Protein AF-A0AAD9UML3-F1 (afdb_monomer_lite)

Organism: NCBI:txid323732

Foldseek 3Di:
DDDWDAFLNRTQGHPVSLVVCVVVVNNVCSVVVQADSPPRQGDDPPDQARPPPRHGRHDPDDVVCVVVVVDDDPDDDDPPD

Sequence (81 aa):
MLPQLIVDGVVLGDDRAIQDLEDDGDLDYIVARLLCPKCLCEKRARDLNCTRCSTEYTSIIPQEYIDNSSVQRLYQGHPYD

pLDDT: mean 89.98, std 10.76, range [41.88, 98.19]

Radius of gyration: 13.6 Å; chains: 1; bounding box: 30×35×35 Å

Structure (mmCIF, N/CA/C/O backbone):
data_AF-A0AAD9UML3-F1
#
_entry.id   AF-A0AAD9UML3-F1
#
loop_
_atom_site.group_PDB
_atom_site.id
_atom_site.type_symbol
_atom_site.label_atom_id
_atom_site.label_alt_id
_atom_site.label_comp_id
_atom_site.label_asym_id
_atom_site.label_entity_id
_atom_site.label_seq_id
_atom_site.pdbx_PDB_ins_code
_atom_site.Cartn_x
_atom_site.Cartn_y
_atom_site.Cartn_z
_atom_site.occupancy
_atom_site.B_iso_or_equiv
_atom_site.auth_seq_id
_atom_site.auth_comp_id
_atom_site.auth_asym_id
_atom_site.auth_atom_id
_atom_site.pdbx_PDB_model_num
ATOM 1 N N . MET A 1 1 ? -2.979 -17.191 7.843 1.00 70.81 1 MET A N 1
ATOM 2 C CA . MET A 1 1 ? -1.859 -17.051 8.797 1.00 70.81 1 MET A CA 1
ATOM 3 C C . MET A 1 1 ? -1.861 -15.609 9.284 1.00 70.81 1 MET A C 1
ATOM 5 O O . MET A 1 1 ? -2.341 -14.753 8.551 1.00 70.81 1 MET A O 1
ATOM 9 N N . LEU A 1 2 ? -1.443 -15.348 10.520 1.00 79.94 2 LEU A N 1
ATOM 10 C CA . LEU A 1 2 ? -1.296 -13.997 11.074 1.00 79.94 2 LEU A CA 1
ATOM 11 C C . LEU A 1 2 ? 0.187 -13.771 11.399 1.00 79.94 2 LEU A C 1
ATOM 13 O O . LEU A 1 2 ? 0.845 -14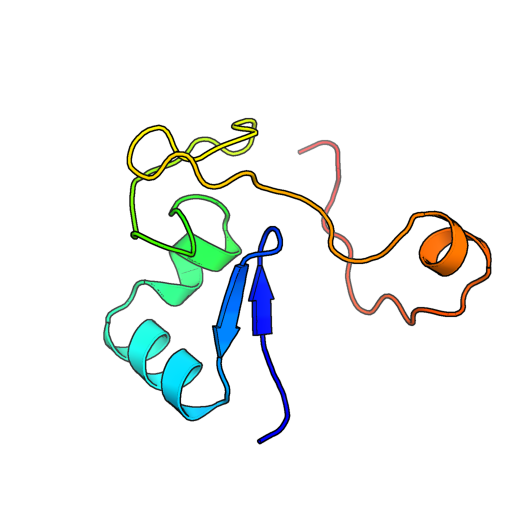.747 11.766 1.00 79.94 2 LEU A O 1
ATOM 17 N N . PRO A 1 3 ? 0.692 -12.527 11.329 1.00 86.69 3 PRO A N 1
ATOM 18 C CA . PRO A 1 3 ? -0.031 -11.277 11.054 1.00 86.69 3 PRO A CA 1
ATOM 19 C C . PRO A 1 3 ? -0.434 -11.094 9.577 1.00 86.69 3 PRO A C 1
ATOM 21 O O . PRO A 1 3 ? -0.061 -11.886 8.719 1.00 86.69 3 PRO A O 1
ATOM 24 N N . GLN A 1 4 ? -1.255 -10.076 9.303 1.00 91.12 4 GLN A N 1
ATOM 25 C CA . GLN A 1 4 ? -1.584 -9.605 7.954 1.00 91.12 4 GLN A CA 1
ATOM 26 C C . GLN A 1 4 ? -1.280 -8.111 7.871 1.00 91.12 4 GLN A C 1
ATOM 28 O O . GLN A 1 4 ? -1.691 -7.364 8.763 1.00 91.12 4 GLN A O 1
ATOM 33 N N . LEU A 1 5 ? -0.609 -7.675 6.806 1.00 92.88 5 LEU A N 1
ATOM 34 C CA . LEU A 1 5 ? -0.398 -6.256 6.534 1.00 92.88 5 LEU A CA 1
ATOM 35 C C . LEU A 1 5 ? -1.434 -5.752 5.525 1.00 92.88 5 LEU A C 1
ATOM 37 O O . LEU A 1 5 ? -1.669 -6.364 4.482 1.00 92.88 5 LEU A O 1
ATOM 41 N N . ILE A 1 6 ? -2.052 -4.618 5.849 1.00 94.31 6 ILE A N 1
ATOM 42 C CA . ILE A 1 6 ? -3.047 -3.952 5.010 1.00 94.31 6 ILE A CA 1
ATOM 43 C C . ILE A 1 6 ? -2.634 -2.488 4.880 1.00 94.31 6 ILE A C 1
ATOM 45 O O . I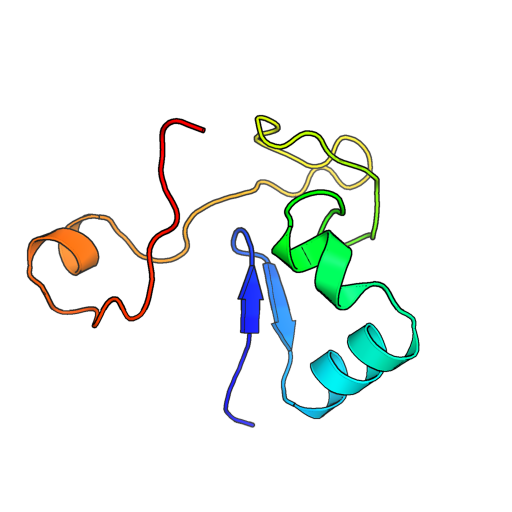LE A 1 6 ? -2.475 -1.802 5.889 1.00 94.31 6 ILE A O 1
ATOM 49 N N . VAL A 1 7 ? -2.475 -2.011 3.646 1.00 93.38 7 VAL A N 1
ATOM 50 C CA . VAL A 1 7 ? -2.080 -0.630 3.331 1.00 93.38 7 VAL A CA 1
ATOM 51 C C . VAL A 1 7 ? -3.113 -0.037 2.387 1.00 93.38 7 VAL A C 1
ATOM 53 O O . VAL A 1 7 ? -3.432 -0.631 1.361 1.00 93.38 7 VAL A O 1
ATOM 56 N N . ASP A 1 8 ? -3.659 1.131 2.731 1.00 92.50 8 ASP A N 1
ATOM 57 C CA . ASP A 1 8 ? -4.698 1.811 1.941 1.00 92.50 8 ASP A CA 1
ATOM 58 C C . ASP A 1 8 ? -5.920 0.935 1.621 1.00 92.50 8 ASP A C 1
ATOM 60 O O . ASP A 1 8 ? -6.545 1.062 0.571 1.00 92.50 8 ASP A O 1
ATOM 64 N N . GLY A 1 9 ? -6.234 0.014 2.533 1.00 93.31 9 GLY A N 1
ATOM 65 C CA . GLY A 1 9 ? -7.323 -0.948 2.393 1.00 93.31 9 GLY A CA 1
ATOM 66 C C . GLY A 1 9 ? -7.043 -2.107 1.440 1.00 93.31 9 GLY A C 1
ATOM 67 O O . GLY A 1 9 ? -7.915 -2.947 1.226 1.00 93.31 9 GLY A O 1
ATOM 68 N N . VAL A 1 10 ? -5.821 -2.204 0.919 1.00 95.62 10 VAL A N 1
ATOM 69 C CA . VAL A 1 10 ? -5.344 -3.343 0.135 1.00 95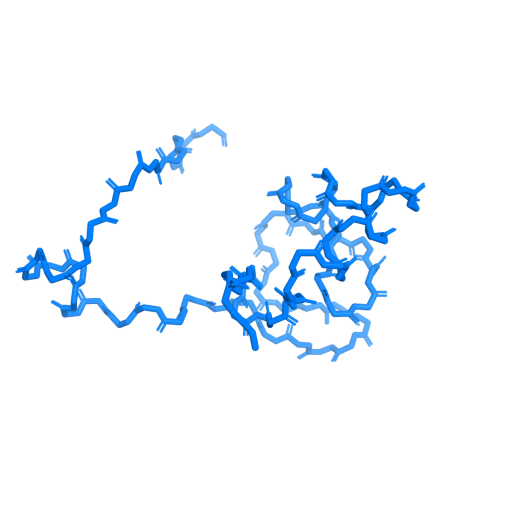.62 10 VAL A CA 1
ATOM 70 C C . VAL A 1 10 ? -4.589 -4.302 1.046 1.00 95.62 10 VAL A C 1
ATOM 72 O O . VAL A 1 10 ? -3.650 -3.911 1.739 1.00 95.62 10 VAL A O 1
ATOM 75 N N . VAL A 1 11 ? -5.003 -5.568 1.045 1.00 95.06 11 VAL A N 1
ATOM 76 C CA . VAL A 1 11 ? -4.306 -6.645 1.756 1.00 95.06 11 VAL A CA 1
ATOM 77 C C . VAL A 1 11 ? -3.032 -6.989 0.989 1.00 95.06 11 VAL A C 1
ATOM 79 O O . VAL A 1 11 ? -3.120 -7.398 -0.167 1.00 95.06 11 VAL A O 1
ATOM 82 N N . LEU A 1 12 ? -1.875 -6.824 1.630 1.00 95.50 12 LEU A N 1
ATOM 83 C CA . LEU A 1 12 ? -0.581 -7.223 1.069 1.00 95.50 12 LEU A CA 1
ATOM 84 C C . LEU A 1 12 ? -0.276 -8.696 1.358 1.00 95.50 12 LEU A C 1
AT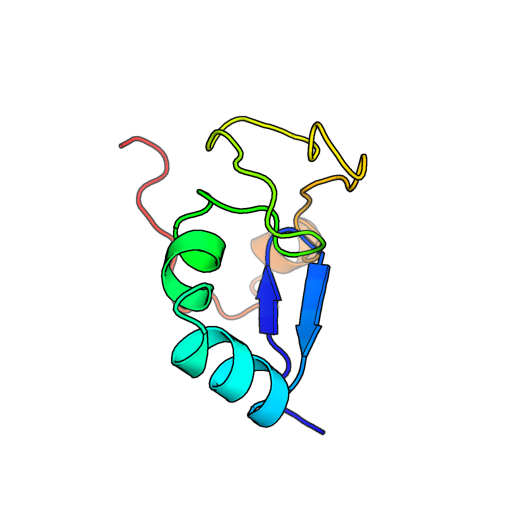OM 86 O O . LEU A 1 12 ? 0.202 -9.399 0.476 1.00 95.50 12 LEU A O 1
ATOM 90 N N . GLY A 1 13 ? -0.623 -9.182 2.554 1.00 95.12 13 GLY A N 1
ATOM 91 C CA . GLY A 1 13 ? -0.523 -10.601 2.903 1.00 95.12 13 GLY A CA 1
ATOM 92 C C . GLY A 1 13 ? 0.130 -10.870 4.258 1.00 95.12 13 GLY A C 1
ATOM 93 O O . GLY A 1 13 ? 0.152 -9.999 5.132 1.00 95.12 13 GLY A O 1
ATOM 94 N N . ASP A 1 14 ? 0.593 -12.112 4.433 1.00 95.75 14 ASP A N 1
ATOM 95 C CA . ASP A 1 14 ? 1.340 -12.587 5.606 1.00 95.75 14 ASP A CA 1
ATOM 96 C C . ASP A 1 14 ? 2.844 -12.292 5.507 1.00 95.75 14 ASP A C 1
ATOM 98 O O . ASP A 1 14 ? 3.311 -11.638 4.579 1.00 95.75 14 ASP A O 1
ATOM 102 N N . ASP A 1 15 ? 3.602 -12.777 6.488 1.00 94.75 15 ASP A N 1
ATOM 103 C CA . ASP A 1 15 ? 5.050 -12.620 6.604 1.00 94.75 15 ASP A CA 1
ATOM 104 C C . ASP A 1 15 ? 5.806 -12.987 5.324 1.00 94.75 15 ASP A C 1
ATOM 106 O O . ASP A 1 15 ? 6.722 -12.265 4.948 1.00 94.75 15 ASP A O 1
ATOM 110 N N . ARG A 1 16 ? 5.402 -14.052 4.625 1.00 94.94 16 ARG A N 1
ATOM 111 C CA . ARG A 1 16 ? 6.056 -14.472 3.378 1.00 94.94 16 ARG A CA 1
ATOM 112 C C . ARG A 1 16 ? 5.840 -13.466 2.260 1.00 94.94 16 ARG A C 1
ATOM 114 O O . ARG A 1 16 ? 6.805 -13.043 1.644 1.00 94.94 16 ARG A O 1
ATOM 121 N N . ALA A 1 17 ? 4.595 -13.040 2.056 1.00 95.25 17 ALA A N 1
ATOM 122 C CA . ALA A 1 17 ? 4.283 -12.035 1.043 1.00 95.25 17 ALA A CA 1
ATOM 123 C C . ALA A 1 17 ? 5.003 -10.702 1.312 1.00 95.25 17 ALA A C 1
ATOM 125 O O . ALA A 1 17 ? 5.378 -10.000 0.378 1.00 95.25 17 ALA A O 1
ATOM 126 N N . ILE A 1 18 ? 5.203 -10.349 2.587 1.00 95.50 18 ILE A N 1
ATOM 127 C CA . ILE A 1 18 ? 5.952 -9.142 2.951 1.00 95.50 18 ILE A CA 1
ATOM 128 C C . ILE A 1 18 ? 7.452 -9.310 2.704 1.00 95.50 18 ILE A C 1
ATOM 130 O O . ILE A 1 18 ? 8.063 -8.374 2.201 1.00 95.50 18 ILE A O 1
ATOM 134 N N . GLN A 1 19 ? 8.026 -10.480 2.998 1.00 95.88 19 GLN A N 1
ATOM 135 C CA . GLN A 1 19 ? 9.426 -10.778 2.672 1.00 95.88 19 GLN A CA 1
ATOM 136 C C . GLN A 1 19 ? 9.679 -10.726 1.162 1.00 95.88 19 GLN A C 1
ATOM 138 O O . GLN A 1 19 ? 10.640 -10.099 0.739 1.00 95.88 19 GLN A O 1
ATOM 143 N N . ASP A 1 20 ? 8.772 -11.271 0.347 1.00 97.12 20 ASP A N 1
ATOM 144 C CA . ASP A 1 20 ? 8.894 -11.201 -1.114 1.00 97.12 20 ASP A CA 1
ATOM 145 C C . ASP A 1 20 ? 8.917 -9.734 -1.610 1.00 97.12 20 ASP A C 1
ATOM 147 O O . ASP A 1 20 ? 9.748 -9.366 -2.434 1.00 97.12 20 ASP A O 1
ATOM 151 N N . LEU A 1 21 ? 8.058 -8.860 -1.060 1.00 97.44 21 LEU A N 1
ATOM 152 C CA . LEU A 1 21 ? 8.046 -7.424 -1.394 1.00 97.44 21 LEU A CA 1
ATOM 153 C C . LEU A 1 21 ? 9.298 -6.672 -0.915 1.00 97.44 21 LEU A C 1
ATOM 155 O O . LEU A 1 21 ? 9.670 -5.661 -1.514 1.00 97.44 21 LEU A O 1
ATOM 159 N N . GLU A 1 22 ? 9.892 -7.099 0.199 1.00 97.50 22 GLU A N 1
ATOM 160 C CA . GLU A 1 22 ? 11.145 -6.545 0.718 1.00 97.50 22 GLU A CA 1
ATOM 161 C C . GLU A 1 22 ? 12.320 -6.945 -0.184 1.00 97.50 22 GLU A C 1
ATOM 163 O O . GLU A 1 22 ? 13.093 -6.077 -0.593 1.00 97.50 22 GLU A O 1
ATOM 168 N N . ASP A 1 23 ? 12.393 -8.220 -0.573 1.00 98.19 23 ASP A N 1
ATOM 169 C CA . ASP A 1 23 ? 13.411 -8.761 -1.480 1.00 98.19 23 ASP A CA 1
ATOM 170 C C . ASP A 1 23 ? 13.333 -8.135 -2.886 1.00 98.19 23 ASP A C 1
ATOM 172 O O . ASP A 1 23 ? 14.368 -7.847 -3.496 1.00 98.19 23 ASP A O 1
ATOM 176 N N . ASP A 1 24 ? 12.121 -7.860 -3.381 1.00 97.56 24 ASP A N 1
ATOM 177 C CA . ASP A 1 24 ? 11.889 -7.157 -4.653 1.00 97.56 24 ASP A CA 1
ATOM 178 C C . ASP A 1 24 ? 12.159 -5.637 -4.559 1.00 97.56 24 ASP A C 1
ATOM 180 O O . ASP A 1 24 ? 12.265 -4.951 -5.581 1.00 97.56 24 ASP A O 1
ATOM 184 N N . GLY A 1 25 ? 12.321 -5.094 -3.345 1.00 97.25 25 GLY A N 1
ATOM 185 C CA . GLY A 1 25 ? 12.599 -3.677 -3.094 1.00 97.25 25 GLY A CA 1
ATOM 186 C C . GLY A 1 25 ? 11.379 -2.755 -3.196 1.00 97.25 25 GLY A C 1
ATOM 187 O O . GLY A 1 25 ? 11.537 -1.535 -3.246 1.00 97.25 25 GLY A O 1
ATOM 188 N N . ASP A 1 26 ? 10.165 -3.306 -3.214 1.00 97.56 26 ASP A N 1
ATOM 189 C CA . ASP A 1 26 ? 8.913 -2.559 -3.382 1.00 97.56 26 ASP A CA 1
ATOM 190 C C . ASP A 1 26 ? 8.307 -2.086 -2.051 1.00 97.56 26 ASP A C 1
ATOM 192 O O . ASP A 1 26 ? 7.597 -1.071 -2.009 1.00 97.56 26 ASP A O 1
ATOM 196 N N . LEU A 1 27 ? 8.570 -2.809 -0.955 1.00 96.50 27 LEU A N 1
ATOM 197 C CA . LEU A 1 27 ? 7.893 -2.612 0.331 1.00 96.50 27 LEU A CA 1
ATOM 198 C C . LEU A 1 27 ? 8.016 -1.175 0.861 1.00 96.50 27 LEU A C 1
ATOM 200 O O . LEU A 1 27 ? 7.004 -0.567 1.229 1.00 96.50 27 LEU A O 1
ATOM 204 N N . ASP A 1 28 ? 9.222 -0.605 0.842 1.00 95.19 28 ASP A N 1
ATOM 205 C CA . ASP A 1 28 ? 9.484 0.758 1.320 1.00 95.19 28 ASP A CA 1
ATOM 206 C C . ASP A 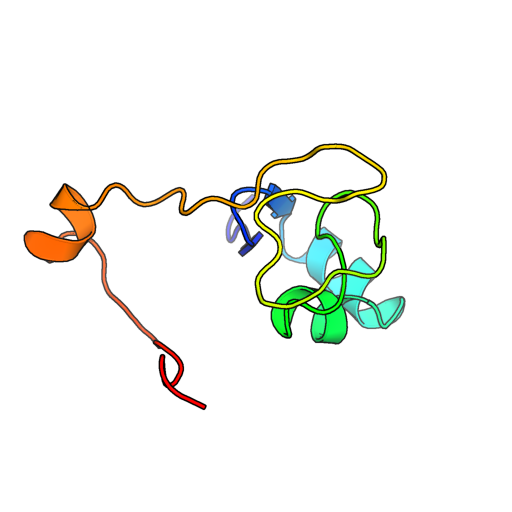1 28 ? 8.663 1.797 0.552 1.00 95.19 28 ASP A C 1
ATOM 208 O O . ASP A 1 28 ? 8.062 2.702 1.140 1.00 95.19 28 ASP A O 1
ATOM 212 N N . TYR A 1 29 ? 8.566 1.646 -0.769 1.00 95.62 29 TYR A N 1
ATOM 213 C CA . TYR A 1 29 ? 7.813 2.569 -1.611 1.00 95.62 29 TYR A CA 1
ATOM 214 C C . TYR A 1 29 ? 6.299 2.410 -1.443 1.00 95.62 29 TYR A C 1
ATOM 216 O O . TYR A 1 29 ? 5.559 3.396 -1.548 1.00 95.62 29 TYR A O 1
ATOM 224 N N . ILE A 1 30 ? 5.814 1.199 -1.155 1.00 95.19 30 ILE A N 1
ATOM 225 C CA . ILE A 1 30 ? 4.406 0.969 -0.813 1.00 95.19 30 ILE A CA 1
ATOM 226 C C . ILE A 1 30 ? 4.067 1.668 0.511 1.00 95.19 30 ILE A C 1
ATOM 228 O O . ILE A 1 30 ? 3.089 2.422 0.568 1.00 95.19 30 ILE A O 1
ATOM 232 N N . VAL A 1 31 ? 4.879 1.470 1.556 1.00 91.75 31 VAL A N 1
ATOM 233 C CA . VAL A 1 31 ? 4.657 2.052 2.894 1.00 91.75 31 VAL A CA 1
ATOM 234 C C . VAL A 1 31 ? 4.813 3.577 2.882 1.00 91.75 31 VAL A C 1
ATOM 236 O O . VAL A 1 31 ? 4.023 4.277 3.515 1.00 91.75 31 VAL A O 1
ATOM 239 N N . ALA A 1 32 ? 5.742 4.113 2.085 1.00 90.88 32 ALA A N 1
ATOM 240 C CA . ALA A 1 32 ? 5.904 5.552 1.856 1.00 90.88 32 ALA A CA 1
ATOM 241 C C . ALA A 1 32 ? 4.799 6.173 0.975 1.00 90.88 32 ALA A C 1
ATOM 243 O O . ALA A 1 32 ? 4.848 7.364 0.663 1.00 90.88 32 ALA A O 1
ATOM 244 N N . ARG A 1 33 ? 3.792 5.386 0.563 1.00 91.94 33 ARG A N 1
ATOM 245 C CA . ARG A 1 33 ? 2.671 5.819 -0.287 1.00 91.94 33 ARG A CA 1
ATOM 246 C C . ARG A 1 33 ? 3.130 6.349 -1.660 1.00 91.94 33 ARG A C 1
ATOM 248 O O . ARG A 1 33 ? 2.441 7.174 -2.257 1.00 91.94 33 ARG A O 1
ATOM 255 N N . LEU A 1 34 ? 4.250 5.840 -2.176 1.00 94.25 34 LEU A N 1
ATOM 256 C CA . LEU A 1 34 ? 4.806 6.162 -3.498 1.00 94.25 34 LEU A CA 1
ATOM 257 C C . LEU A 1 34 ? 4.377 5.155 -4.574 1.00 94.25 34 LEU A C 1
ATOM 259 O O . LEU A 1 34 ? 4.235 5.533 -5.736 1.00 94.25 34 LEU A O 1
ATOM 263 N N . LEU A 1 35 ? 4.097 3.903 -4.190 1.00 96.56 35 LEU A N 1
ATOM 264 C CA . LEU A 1 35 ? 3.546 2.872 -5.074 1.00 96.56 35 LEU A CA 1
ATOM 265 C C . LEU A 1 35 ? 2.136 2.432 -4.662 1.00 96.56 35 LEU A C 1
ATOM 267 O O . LEU A 1 35 ? 1.726 2.478 -3.498 1.00 96.56 35 LEU A O 1
ATOM 271 N N . CYS A 1 36 ? 1.359 1.984 -5.644 1.00 96.88 36 CYS A N 1
ATOM 272 C CA . CYS A 1 36 ? 0.081 1.331 -5.417 1.00 96.88 36 CYS A CA 1
ATOM 273 C C . CYS A 1 36 ? 0.297 -0.057 -4.800 1.00 96.88 36 CYS A C 1
ATOM 275 O O . CYS A 1 36 ? 0.868 -0.911 -5.477 1.00 96.88 36 CYS A O 1
ATOM 277 N N . PRO A 1 37 ? -0.268 -0.345 -3.613 1.00 96.06 37 PRO A N 1
ATOM 278 C CA . PRO A 1 37 ? -0.116 -1.647 -2.957 1.00 96.06 37 PRO A CA 1
ATOM 279 C C . PRO A 1 37 ? -0.693 -2.824 -3.759 1.00 96.06 37 PRO A C 1
ATOM 281 O O . PRO A 1 37 ? -0.401 -3.970 -3.455 1.00 96.06 37 PRO A O 1
ATOM 284 N N . LYS A 1 38 ? -1.529 -2.572 -4.778 1.00 96.81 38 LYS A N 1
ATOM 285 C CA . LYS A 1 38 ? -2.140 -3.630 -5.598 1.00 96.81 38 LYS A CA 1
ATOM 286 C C . LYS A 1 38 ? -1.396 -3.926 -6.898 1.00 96.81 38 LYS A C 1
ATOM 288 O O . LYS A 1 38 ? -1.438 -5.050 -7.380 1.00 96.81 38 LYS A O 1
ATOM 293 N N . CYS A 1 39 ? -0.839 -2.907 -7.549 1.00 97.06 39 CYS A N 1
ATOM 294 C CA . CYS A 1 39 ? -0.303 -3.056 -8.911 1.00 97.06 39 CYS A CA 1
ATOM 295 C C . CYS A 1 39 ? 1.033 -2.353 -9.144 1.00 97.06 39 CYS A C 1
ATOM 297 O O . CYS A 1 39 ? 1.469 -2.268 -10.294 1.00 97.06 39 CYS A O 1
ATOM 299 N N . LEU A 1 40 ? 1.625 -1.803 -8.079 1.00 96.81 40 LEU A N 1
ATOM 300 C CA . LEU A 1 40 ? 2.939 -1.164 -8.085 1.00 96.81 40 LEU A CA 1
ATOM 301 C C . LEU A 1 40 ? 3.038 0.017 -9.073 1.00 96.81 40 LEU A C 1
ATOM 303 O O . LEU A 1 40 ? 4.111 0.390 -9.524 1.00 96.81 40 LEU A O 1
ATOM 307 N N . CYS A 1 41 ? 1.895 0.621 -9.435 1.00 97.12 41 CYS A N 1
ATOM 308 C CA . CYS A 1 41 ? 1.845 1.892 -10.163 1.00 97.12 41 CYS A CA 1
ATOM 309 C C . CYS A 1 41 ? 2.406 3.006 -9.269 1.00 97.12 41 CYS A C 1
ATOM 311 O O . CYS A 1 41 ? 2.028 3.060 -8.099 1.00 97.12 41 CYS A O 1
ATOM 313 N N . GLU A 1 42 ? 3.235 3.911 -9.794 1.00 96.38 42 GLU A N 1
ATOM 314 C CA . GLU A 1 42 ? 3.551 5.150 -9.075 1.00 96.38 42 GLU A CA 1
ATOM 315 C C . GLU A 1 42 ? 2.259 5.904 -8.739 1.00 96.38 42 GLU A C 1
ATOM 317 O O . GLU A 1 42 ? 1.334 5.989 -9.557 1.00 96.38 42 GLU A O 1
ATOM 322 N N . LYS A 1 43 ? 2.189 6.451 -7.527 1.00 92.38 43 LYS A N 1
ATOM 323 C CA . LYS A 1 43 ? 1.064 7.262 -7.061 1.00 92.38 43 LYS A CA 1
ATOM 324 C C . LYS A 1 43 ? 1.558 8.478 -6.290 1.00 92.38 43 LYS A C 1
ATOM 326 O O . LYS A 1 43 ? 2.641 8.475 -5.709 1.00 92.38 43 LYS A O 1
ATOM 331 N N . ARG A 1 44 ? 0.741 9.527 -6.255 1.00 89.12 44 ARG A N 1
ATOM 332 C CA . ARG A 1 44 ? 0.979 10.703 -5.413 1.00 89.12 44 ARG A CA 1
ATOM 333 C C . ARG A 1 44 ? 0.354 10.482 -4.042 1.00 89.12 44 ARG A C 1
ATOM 335 O O . ARG A 1 44 ? -0.693 9.852 -3.922 1.00 89.12 44 ARG A O 1
ATOM 342 N N . ALA A 1 45 ? 0.929 11.100 -3.012 1.00 83.00 45 ALA A N 1
ATOM 343 C CA . ALA A 1 45 ? 0.435 10.975 -1.638 1.00 83.00 45 ALA A CA 1
ATOM 344 C C . ALA A 1 45 ? -1.056 11.352 -1.480 1.00 83.00 45 ALA A C 1
ATOM 346 O O . ALA A 1 45 ? -1.758 10.763 -0.662 1.00 83.00 45 ALA A O 1
ATOM 347 N N . ARG A 1 46 ? -1.545 12.305 -2.288 1.00 86.94 46 ARG A N 1
ATOM 348 C CA . ARG A 1 46 ? -2.932 12.806 -2.257 1.00 86.94 46 ARG A CA 1
ATOM 349 C C . ARG A 1 46 ? -3.899 12.054 -3.173 1.00 86.94 46 ARG A C 1
ATOM 351 O O . ARG A 1 46 ? -5.075 12.407 -3.201 1.00 86.94 46 ARG A O 1
ATOM 358 N N . ASP A 1 47 ? -3.428 11.069 -3.935 1.00 92.06 47 ASP A N 1
ATOM 359 C CA . ASP A 1 47 ? -4.317 10.293 -4.795 1.00 92.06 47 ASP A CA 1
ATOM 360 C C . ASP A 1 47 ? -5.292 9.489 -3.924 1.00 92.06 47 ASP A C 1
ATOM 362 O O . ASP A 1 47 ? -4.907 8.912 -2.902 1.00 92.06 47 ASP A O 1
ATOM 366 N N . LEU A 1 48 ? -6.561 9.461 -4.336 1.00 93.94 48 LEU A N 1
ATOM 367 C CA . LEU A 1 48 ? -7.624 8.687 -3.683 1.00 93.94 48 LEU A CA 1
ATOM 368 C C . LEU A 1 48 ? -7.819 7.313 -4.340 1.00 93.94 48 LEU A C 1
ATOM 370 O O . LEU A 1 48 ? -8.446 6.432 -3.765 1.00 93.94 48 LEU A O 1
ATOM 374 N N . ASN A 1 49 ? -7.265 7.108 -5.535 1.00 96.69 49 ASN A N 1
ATOM 375 C CA . ASN A 1 49 ? -7.335 5.865 -6.292 1.00 96.69 49 ASN A CA 1
ATOM 376 C C . ASN A 1 49 ? -6.094 5.682 -7.191 1.00 96.69 49 ASN A C 1
ATOM 378 O O . ASN A 1 49 ? -5.527 6.663 -7.669 1.00 96.69 49 ASN A O 1
ATOM 382 N N . CYS A 1 50 ? -5.659 4.439 -7.461 1.00 96.75 50 CYS A N 1
ATOM 383 C CA . CYS A 1 50 ? -4.592 4.207 -8.457 1.00 96.75 50 CYS A CA 1
ATOM 384 C C . CYS A 1 50 ? -5.115 4.566 -9.847 1.00 96.75 50 CYS A C 1
ATOM 386 O O . CYS A 1 50 ? -6.132 4.041 -10.303 1.00 96.75 50 CYS A O 1
ATOM 388 N N . THR A 1 51 ? -4.348 5.376 -10.566 1.00 94.94 51 THR A N 1
ATOM 389 C CA . THR A 1 51 ? -4.616 5.766 -11.956 1.00 94.94 51 THR A CA 1
ATOM 390 C C . THR A 1 51 ? -4.553 4.590 -12.938 1.00 94.94 51 THR A C 1
ATOM 392 O O . THR A 1 51 ? -5.148 4.658 -14.009 1.00 94.94 51 THR A O 1
ATOM 395 N N . ARG A 1 52 ? -3.864 3.498 -12.574 1.00 97.12 52 ARG A N 1
ATOM 396 C CA . ARG A 1 52 ? -3.678 2.301 -13.412 1.00 97.12 52 ARG A CA 1
ATOM 397 C C . ARG A 1 52 ? -4.706 1.196 -13.164 1.00 97.12 52 ARG A C 1
ATOM 399 O O . ARG A 1 52 ? -5.247 0.656 -14.120 1.00 97.12 52 ARG A O 1
ATOM 406 N N . CYS A 1 53 ? -4.948 0.818 -11.907 1.00 97.25 53 CYS A N 1
ATOM 407 C CA . CYS A 1 53 ? -5.822 -0.315 -11.558 1.00 97.25 53 CYS A CA 1
ATOM 408 C C . CYS A 1 53 ? -7.141 0.099 -10.886 1.00 97.25 53 CYS A C 1
ATOM 410 O O . CYS A 1 53 ? -7.882 -0.767 -10.416 1.00 97.25 53 CYS A O 1
ATOM 412 N N . SER A 1 54 ? -7.397 1.409 -10.787 1.00 96.81 54 SER A N 1
ATOM 413 C CA . SER A 1 54 ? -8.620 2.017 -10.239 1.00 96.81 54 SER A CA 1
ATOM 414 C C . SER A 1 54 ? -8.959 1.631 -8.798 1.00 96.81 54 SER A C 1
ATOM 416 O O . SER A 1 54 ? -10.070 1.875 -8.344 1.00 96.81 54 SER A O 1
ATOM 418 N N . THR A 1 55 ? -8.018 1.033 -8.066 1.00 96.06 55 THR A N 1
ATOM 419 C CA . THR A 1 55 ? -8.237 0.657 -6.666 1.00 96.06 55 THR A CA 1
ATOM 420 C C . THR A 1 55 ? -8.286 1.902 -5.806 1.00 96.06 55 THR A C 1
ATOM 422 O O . THR A 1 55 ? -7.378 2.727 -5.890 1.00 96.06 55 THR A O 1
ATOM 425 N N . GLU A 1 56 ? -9.349 2.026 -5.020 1.00 96.12 56 GLU A N 1
ATOM 426 C CA . GLU A 1 56 ? -9.554 3.108 -4.066 1.00 96.12 56 GLU A CA 1
ATOM 427 C C . GLU A 1 56 ? -8.656 2.916 -2.841 1.00 96.12 56 GLU A C 1
ATOM 429 O O . GLU A 1 56 ? -8.480 1.798 -2.356 1.00 96.12 56 GLU A O 1
ATOM 434 N N . TYR A 1 57 ? -8.079 4.012 -2.360 1.00 94.12 57 TYR A N 1
ATOM 435 C CA . TYR A 1 57 ? -7.237 4.042 -1.175 1.00 94.12 57 TYR A CA 1
ATOM 436 C C . TYR A 1 57 ? -8.065 4.513 0.011 1.00 94.12 57 TYR A C 1
ATOM 438 O O . TYR A 1 57 ? -8.395 5.694 0.114 1.00 94.12 57 TYR A O 1
ATOM 446 N N . THR A 1 58 ? -8.395 3.592 0.913 1.00 91.31 58 THR A N 1
ATOM 447 C CA . THR A 1 58 ? -9.309 3.877 2.023 1.00 91.31 58 THR A CA 1
ATOM 448 C C . THR A 1 58 ? -8.828 3.280 3.341 1.00 91.31 58 THR A C 1
ATOM 450 O O . THR A 1 58 ? -8.112 2.278 3.371 1.00 91.31 58 THR A O 1
ATOM 453 N N . SER A 1 59 ? -9.218 3.902 4.454 1.00 87.50 59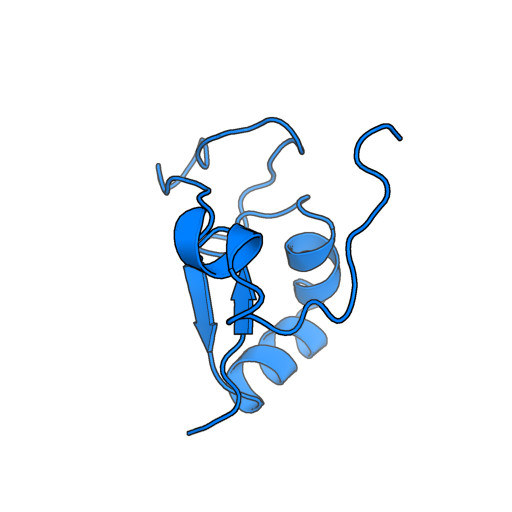 SER A N 1
ATOM 454 C CA . SER A 1 59 ? -9.022 3.314 5.779 1.00 87.50 59 SER A CA 1
ATOM 455 C C . SER A 1 59 ? -10.013 2.172 5.973 1.00 87.50 59 SER A C 1
ATOM 457 O O . SER A 1 59 ? -11.220 2.366 5.850 1.00 87.50 59 SER A O 1
ATOM 459 N N . ILE A 1 60 ? -9.516 0.991 6.341 1.00 89.44 60 ILE A N 1
ATOM 460 C CA . ILE A 1 60 ? -10.372 -0.149 6.708 1.00 89.44 60 ILE A CA 1
ATOM 461 C C . ILE A 1 60 ? -10.881 -0.078 8.144 1.00 89.44 60 ILE A C 1
ATOM 463 O O . ILE A 1 60 ? -11.688 -0.912 8.540 1.00 89.44 60 ILE A O 1
ATOM 467 N N . ILE A 1 61 ? -10.392 0.878 8.934 1.00 89.25 61 ILE A N 1
ATOM 468 C CA . ILE A 1 61 ? -10.811 1.065 10.319 1.00 89.25 61 ILE A CA 1
ATOM 469 C C . ILE A 1 61 ? -11.909 2.131 10.327 1.00 89.25 61 ILE A C 1
ATOM 471 O O . ILE A 1 61 ? -11.612 3.290 10.015 1.00 89.25 61 ILE A O 1
ATOM 475 N N . PRO A 1 62 ? -13.159 1.777 10.680 1.00 89.69 62 PRO A N 1
ATOM 476 C CA . PRO A 1 62 ? -14.228 2.758 10.815 1.00 89.69 62 PRO A CA 1
ATOM 477 C C . PRO A 1 62 ? -13.925 3.774 11.924 1.00 89.69 62 PRO A C 1
ATOM 479 O O . PRO A 1 62 ? -13.357 3.425 12.962 1.00 89.69 62 PRO A O 1
ATOM 482 N N . GLN A 1 63 ? -14.349 5.025 11.719 1.00 87.31 63 GLN A N 1
ATOM 483 C CA . GLN A 1 63 ? -14.052 6.145 12.621 1.00 87.31 63 GLN A CA 1
ATOM 484 C C . GLN A 1 63 ? -14.535 5.899 14.061 1.00 87.31 63 GLN A C 1
ATOM 486 O O . GLN A 1 63 ? -13.843 6.237 15.013 1.00 87.31 63 GLN A O 1
ATOM 491 N N . GLU A 1 64 ? -15.666 5.219 14.243 1.00 92.25 64 GLU A N 1
ATOM 492 C CA . GLU A 1 64 ? -16.193 4.874 15.569 1.00 92.25 64 GLU A CA 1
ATOM 493 C C . GLU A 1 64 ? -15.217 4.042 16.419 1.00 92.25 64 GLU A C 1
ATOM 495 O O . GLU A 1 64 ? -15.110 4.278 17.622 1.00 92.25 64 GLU A O 1
ATOM 500 N N . TYR A 1 65 ? -14.456 3.126 15.805 1.00 90.44 65 TYR A N 1
ATOM 501 C CA . TYR A 1 65 ? -13.452 2.315 16.504 1.00 90.44 65 TYR A CA 1
ATOM 502 C C . TYR A 1 65 ? -12.173 3.099 16.822 1.00 90.44 65 TYR A C 1
ATOM 504 O O . TYR A 1 65 ? -11.432 2.761 17.750 1.00 90.44 65 TYR A O 1
ATOM 512 N N . ILE A 1 66 ? -11.913 4.147 16.039 1.00 85.94 66 ILE A N 1
ATOM 513 C CA . ILE A 1 66 ? -10.827 5.102 16.259 1.00 85.94 66 ILE A CA 1
ATOM 514 C C . ILE A 1 66 ? -11.173 5.995 17.458 1.00 85.94 66 ILE A C 1
ATOM 516 O O . ILE A 1 66 ? -10.312 6.223 18.311 1.00 85.94 66 ILE A O 1
ATOM 520 N N . ASP A 1 67 ? -12.421 6.457 17.543 1.00 88.06 67 ASP A N 1
ATOM 521 C CA . ASP A 1 67 ? -12.897 7.409 18.550 1.00 88.06 67 ASP A CA 1
ATOM 522 C C . ASP A 1 67 ? -13.142 6.754 19.916 1.00 88.06 67 ASP A C 1
ATOM 524 O O . ASP A 1 67 ? -12.820 7.327 20.957 1.00 88.06 67 ASP A O 1
ATOM 528 N N . ASN A 1 68 ? -13.666 5.525 19.935 1.00 90.50 68 ASN A N 1
ATOM 529 C CA . ASN A 1 68 ? -13.975 4.802 21.172 1.00 90.50 68 ASN A CA 1
ATOM 530 C C . ASN A 1 68 ? -12.770 4.051 21.779 1.00 90.50 68 ASN A C 1
ATOM 532 O O . ASN A 1 68 ? -12.940 3.298 22.735 1.00 90.50 68 ASN A O 1
ATOM 536 N N . SER A 1 69 ? -11.562 4.242 21.232 1.00 83.38 69 SER A N 1
ATOM 537 C CA . SER A 1 69 ? -10.320 3.576 21.667 1.00 83.38 69 SER A CA 1
ATOM 538 C C . SER A 1 69 ? -10.338 2.039 21.589 1.00 83.38 69 SER A C 1
ATOM 540 O O . SER A 1 69 ? -9.539 1.382 22.253 1.00 83.38 69 SER A O 1
ATOM 542 N N . SER A 1 70 ? -11.209 1.447 20.762 1.00 89.50 70 SER A N 1
ATOM 543 C CA . SER A 1 70 ? -11.206 -0.006 20.506 1.00 89.50 70 SER A CA 1
ATOM 544 C C . SER A 1 70 ? -10.015 -0.452 19.657 1.00 89.50 70 SER A C 1
ATOM 546 O O . SER A 1 70 ? -9.656 -1.628 19.669 1.00 89.50 70 SER A O 1
ATOM 548 N N . VAL A 1 71 ? -9.398 0.473 18.915 1.00 88.00 71 VAL A N 1
ATOM 549 C CA . VAL A 1 71 ? -8.135 0.238 18.207 1.00 88.00 71 VAL A CA 1
ATOM 550 C C . VAL A 1 71 ? -6.977 0.840 18.984 1.00 88.00 71 VAL A C 1
ATOM 552 O O . VAL A 1 71 ? -6.941 2.041 19.256 1.00 88.00 71 VAL A O 1
ATOM 555 N N . GLN A 1 72 ? -5.972 0.013 19.260 1.00 88.56 72 GLN A N 1
ATOM 556 C CA . GLN A 1 72 ? -4.685 0.490 19.740 1.00 88.56 72 GLN A CA 1
ATOM 557 C C . GLN A 1 72 ? -3.896 1.099 18.575 1.00 88.56 72 GLN A C 1
ATOM 559 O O . GLN A 1 72 ? -3.464 0.395 17.662 1.00 88.56 72 GLN A O 1
ATOM 564 N N . ARG A 1 73 ? -3.685 2.417 18.609 1.00 84.88 73 ARG A N 1
ATOM 565 C CA . ARG A 1 73 ? -2.817 3.107 17.648 1.00 84.88 73 ARG A CA 1
ATOM 566 C C . ARG A 1 73 ? -1.374 3.020 18.130 1.00 84.88 73 ARG A C 1
ATOM 568 O O . ARG A 1 73 ? -1.061 3.501 19.215 1.00 84.88 73 ARG A O 1
ATOM 575 N N . LEU A 1 74 ? -0.512 2.400 17.329 1.00 85.69 74 LEU A N 1
ATOM 576 C CA . LEU A 1 74 ? 0.916 2.271 17.641 1.00 85.69 74 LEU A CA 1
ATOM 577 C C . LEU A 1 74 ? 1.722 3.465 17.121 1.00 85.69 74 LEU A C 1
ATOM 579 O O . LEU A 1 74 ? 2.605 3.960 17.814 1.00 85.69 74 LEU A O 1
ATOM 583 N N . TYR A 1 75 ? 1.399 3.943 15.918 1.00 80.69 75 TYR A N 1
ATOM 584 C CA . TYR A 1 75 ? 2.055 5.080 15.283 1.00 80.69 75 TYR A CA 1
ATOM 585 C C . TYR A 1 75 ? 1.082 5.814 14.356 1.00 80.69 75 TYR A C 1
ATOM 587 O O . TYR A 1 75 ? 0.261 5.190 13.682 1.00 80.69 75 TYR A O 1
ATOM 595 N N . GLN A 1 76 ? 1.182 7.139 14.321 1.00 71.44 76 GLN A N 1
ATOM 596 C CA . GLN A 1 76 ? 0.491 8.007 13.375 1.00 71.44 76 GLN A CA 1
ATOM 597 C C . GLN A 1 76 ? 1.513 9.059 12.941 1.00 71.44 76 GLN A C 1
ATOM 599 O O . GLN A 1 76 ? 1.993 9.819 13.781 1.00 71.44 76 GLN A O 1
ATOM 604 N N . GLY A 1 77 ? 1.889 9.059 11.658 1.00 68.19 77 GLY A N 1
ATOM 605 C CA . GLY A 1 77 ? 2.806 10.063 11.109 1.00 68.19 77 GLY A CA 1
ATOM 606 C C . GLY A 1 77 ? 2.259 11.488 11.266 1.00 68.19 77 GLY A C 1
ATOM 607 O O . GLY A 1 77 ? 1.086 11.681 11.600 1.00 68.19 77 GLY A O 1
ATOM 608 N N . HIS A 1 78 ? 3.091 12.501 11.020 1.00 65.62 78 HIS A N 1
ATOM 609 C CA . HIS A 1 78 ? 2.646 13.891 11.083 1.00 65.62 78 HIS A CA 1
ATOM 610 C C . HIS A 1 78 ? 1.670 14.195 9.931 1.00 65.62 78 HIS A C 1
ATOM 612 O O . HIS A 1 78 ? 2.048 14.064 8.771 1.00 65.62 78 HIS A O 1
ATOM 618 N N . PRO A 1 79 ? 0.417 14.617 10.203 1.00 52.97 79 PRO A N 1
ATOM 619 C CA . PRO A 1 79 ? -0.576 14.862 9.150 1.00 52.97 79 PRO A CA 1
ATOM 620 C C . PRO A 1 79 ? -0.280 16.083 8.260 1.00 52.97 79 PRO A C 1
ATOM 622 O O . PRO A 1 79 ? -1.054 16.356 7.345 1.00 52.97 79 PRO A O 1
ATOM 625 N N . TYR A 1 80 ? 0.763 16.858 8.576 1.00 46.56 80 TYR A N 1
ATOM 626 C CA . TYR A 1 80 ? 0.973 18.217 8.067 1.00 46.56 80 TYR A CA 1
ATOM 627 C C . TYR A 1 80 ? 2.379 18.483 7.507 1.00 46.56 80 TYR A C 1
ATOM 629 O O . TYR A 1 80 ? 2.687 19.647 7.260 1.00 46.56 80 TYR A O 1
ATOM 637 N N . ASP A 1 81 ? 3.190 17.444 7.294 1.00 41.88 81 ASP A N 1
ATOM 638 C CA . ASP A 1 81 ? 4.453 17.552 6.545 1.00 41.88 81 ASP A CA 1
ATOM 639 C C . ASP A 1 81 ? 4.252 17.184 5.063 1.00 41.88 81 ASP A C 1
ATOM 641 O O . ASP A 1 81 ? 3.521 16.203 4.779 1.00 41.88 81 ASP A O 1
#

Secondary structure (DSSP, 8-state):
----EEETTEEEESHHHHHHHHHTT-HHHHHTTSB-TTT--B--TT-SB-TTT--B---SS-HHHHHTT-S-------TT-